Protein AF-A0A7W4G2F7-F1 (afdb_monomer)

Secondary structure (DSSP, 8-state):
-EEEEEEEEEEEETTEEEEEEEEEEESSSSEEEEEEEE-TT--------SSTT----------EEEEEEEE--

Nearest PDB structures (foldseek):
  5out-assembly1_A  TM=6.997E-01  e=3.369E+00  Pseudomonas aeruginosa PAO1
  2iah-assembly1_A  TM=6.402E-01  e=9.925E-01  Pseudomonas aeruginosa
  6bpo-assembly4_D  TM=8.069E-01  e=5.555E+00  Escherichia coli K-12

Solvent-accessible surface area (backbone atoms only — not comparable to full-atom values): 4428 Å² total; per-residue (Å²): 108,43,82,71,47,76,49,77,48,79,47,78,55,98,93,44,64,42,38,33,41,36,38,30,38,32,61,50,97,41,38,37,38,38,43,35,36,40,38,73,61,58,60,64,56,75,75,71,76,90,47,100,86,58,86,85,64,85,58,68,61,52,58,44,80,45,77,48,75,46,77,56,132

Foldseek 3Di:
DDWPDWDWDWDDDPNDIWIKIKTKDDPDPFKIKIKIKTRPVQDQDQDDPPDPPDCPDRDRPGIDIDIDMGGDD

Sequence (73 aa):
MTLNNATLLYSNDNSETFIDFQTSYKFTDPLTMLLQVNNLTDKPTQNYFGTKQRTGTTEYFGRQFYFGFTYSH

pLDDT: mean 71.64, std 15.59, range [42.84, 90.81]

Structure (mmCIF, N/CA/C/O backbone):
data_AF-A0A7W4G2F7-F1
#
_entry.id   AF-A0A7W4G2F7-F1
#
loop_
_atom_site.group_PDB
_atom_site.id
_atom_site.type_symbol
_atom_site.label_atom_id
_atom_site.label_alt_id
_atom_site.label_comp_id
_atom_site.label_asym_id
_atom_site.label_entity_id
_atom_site.label_seq_id
_atom_site.pdbx_PDB_ins_code
_atom_site.Cartn_x
_atom_site.Cartn_y
_atom_site.Cartn_z
_atom_site.occupancy
_atom_site.B_iso_or_equiv
_atom_site.auth_seq_id
_atom_site.auth_comp_id
_atom_site.auth_asym_id
_atom_site.auth_atom_id
_atom_site.pdbx_PDB_model_num
ATOM 1 N N . MET A 1 1 ? -20.100 -2.129 8.302 1.00 66.12 1 MET A N 1
ATOM 2 C CA . MET A 1 1 ? -19.027 -1.987 7.300 1.00 66.12 1 MET A CA 1
ATOM 3 C C . MET A 1 1 ? -19.156 -0.624 6.657 1.00 66.12 1 MET A C 1
ATOM 5 O O . MET A 1 1 ? -20.177 -0.350 6.039 1.00 66.12 1 MET A O 1
ATOM 9 N N . THR A 1 2 ? -18.165 0.234 6.853 1.00 81.69 2 THR A N 1
ATOM 10 C CA . THR A 1 2 ? -18.098 1.567 6.253 1.00 81.69 2 THR A CA 1
ATOM 11 C C . THR A 1 2 ? -16.833 1.676 5.414 1.00 81.69 2 THR A C 1
ATOM 13 O O . THR A 1 2 ? -15.772 1.179 5.798 1.00 81.69 2 THR A O 1
ATOM 16 N N . LEU A 1 3 ? -16.947 2.303 4.244 1.00 81.50 3 LEU A N 1
ATOM 17 C CA . LEU A 1 3 ? -15.772 2.725 3.493 1.00 81.50 3 LEU A CA 1
ATOM 18 C C . LEU A 1 3 ? -15.064 3.797 4.326 1.00 81.50 3 LEU A C 1
ATOM 20 O O . LEU A 1 3 ? -15.690 4.781 4.713 1.00 81.50 3 LEU A O 1
ATOM 24 N N . ASN A 1 4 ? -13.795 3.569 4.643 1.00 84.44 4 ASN A N 1
ATOM 25 C CA . ASN A 1 4 ? -12.997 4.498 5.433 1.00 84.44 4 ASN A CA 1
ATOM 26 C C . ASN A 1 4 ? -12.275 5.476 4.498 1.00 84.44 4 ASN A C 1
ATOM 28 O O . ASN A 1 4 ? -12.438 6.685 4.623 1.00 84.44 4 ASN A O 1
ATOM 32 N N . ASN A 1 5 ? -11.551 4.954 3.505 1.00 81.94 5 ASN A N 1
ATOM 33 C CA . ASN A 1 5 ? -10.859 5.769 2.513 1.00 81.94 5 ASN A CA 1
ATOM 34 C C . ASN A 1 5 ? -10.822 5.064 1.147 1.00 81.94 5 ASN A C 1
ATOM 36 O O . ASN A 1 5 ? -10.734 3.839 1.071 1.00 81.94 5 ASN A O 1
ATOM 40 N N . ALA A 1 6 ? -10.872 5.830 0.065 1.00 87.31 6 ALA A N 1
ATOM 41 C CA . ALA A 1 6 ? -10.574 5.369 -1.281 1.00 87.31 6 ALA A CA 1
ATOM 42 C C . ALA A 1 6 ? -9.775 6.457 -2.003 1.00 87.31 6 ALA A C 1
ATOM 44 O O . ALA A 1 6 ? -10.286 7.544 -2.267 1.00 87.31 6 ALA A O 1
ATOM 45 N N . THR A 1 7 ? -8.529 6.140 -2.333 1.00 85.19 7 THR A N 1
ATOM 46 C CA . THR A 1 7 ? -7.599 7.009 -3.043 1.00 85.19 7 THR A CA 1
ATOM 47 C C . THR A 1 7 ? -7.260 6.371 -4.379 1.00 85.19 7 THR A C 1
ATOM 49 O O . THR A 1 7 ? -6.851 5.212 -4.443 1.00 85.19 7 THR A O 1
ATOM 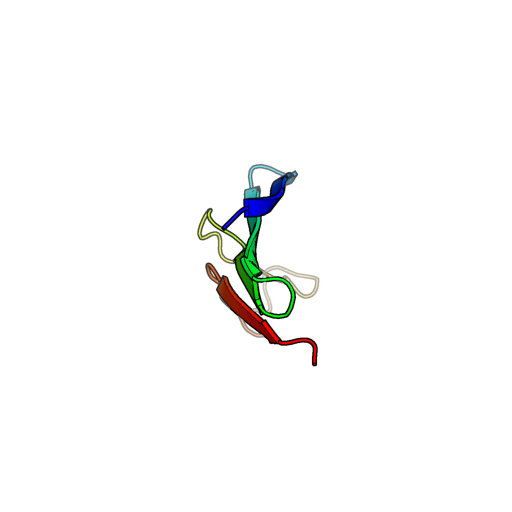52 N N . LEU A 1 8 ? -7.403 7.144 -5.449 1.00 84.94 8 LEU A N 1
ATOM 53 C CA . LEU A 1 8 ? -6.905 6.790 -6.769 1.00 84.94 8 LEU A CA 1
ATOM 54 C C . LEU A 1 8 ? -5.819 7.790 -7.138 1.00 84.94 8 LEU A C 1
ATOM 56 O O . LEU A 1 8 ? -6.054 8.998 -7.119 1.00 84.94 8 LEU A O 1
ATOM 60 N N . LEU A 1 9 ? -4.636 7.280 -7.452 1.00 81.50 9 LEU A N 1
ATOM 61 C CA . LEU A 1 9 ? -3.505 8.070 -7.902 1.00 81.50 9 LEU A CA 1
ATOM 62 C C . LEU A 1 9 ? -3.299 7.803 -9.388 1.00 81.50 9 LEU A C 1
ATOM 64 O O . LEU A 1 9 ? -3.231 6.658 -9.835 1.00 81.50 9 LEU A O 1
ATOM 68 N N . TYR A 1 10 ? -3.238 8.891 -10.144 1.00 80.62 10 TYR A N 1
ATOM 69 C CA . TYR A 1 10 ? -2.990 8.887 -11.574 1.00 80.62 10 TYR A CA 1
ATOM 70 C C . TYR A 1 10 ? -1.7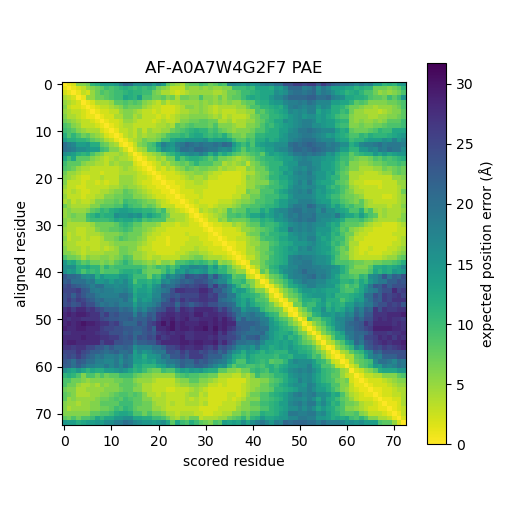27 9.695 -11.842 1.00 80.62 10 TYR A C 1
ATOM 72 O O . TYR A 1 10 ? -1.668 10.879 -11.506 1.00 80.62 10 TYR A O 1
ATOM 80 N N . SER A 1 11 ? -0.757 9.056 -12.484 1.00 74.44 11 SER A N 1
ATOM 81 C CA . SER A 1 11 ? 0.482 9.690 -12.924 1.00 74.44 11 SER A CA 1
ATOM 82 C C . SER A 1 11 ? 0.689 9.399 -14.404 1.00 74.44 11 SER A C 1
ATOM 84 O O . SER A 1 11 ? 0.561 8.255 -14.839 1.00 74.44 11 SER A O 1
ATOM 86 N N . ASN A 1 12 ? 0.999 10.432 -15.184 1.00 67.94 12 ASN A N 1
ATOM 87 C CA . ASN A 1 12 ? 1.334 10.307 -16.598 1.00 67.94 12 ASN A CA 1
ATOM 88 C C . ASN A 1 12 ? 2.714 10.918 -16.828 1.00 67.94 12 ASN A C 1
ATOM 90 O O . ASN A 1 12 ? 2.875 12.128 -16.682 1.00 67.94 12 ASN A O 1
ATOM 94 N N . ASP A 1 13 ? 3.689 10.078 -17.160 1.00 62.88 13 ASP A N 1
ATOM 95 C CA . ASP A 1 13 ? 5.052 10.493 -17.479 1.00 62.88 13 ASP A CA 1
ATOM 96 C C . ASP A 1 13 ? 5.405 9.969 -18.875 1.00 62.88 13 ASP A C 1
ATOM 98 O O . ASP A 1 13 ? 5.381 8.768 -19.119 1.00 62.88 13 ASP A O 1
ATOM 102 N N . ASN A 1 14 ? 5.651 10.867 -19.833 1.00 56.12 14 ASN A N 1
ATOM 103 C CA . ASN A 1 14 ? 6.168 10.531 -21.166 1.00 56.12 14 ASN A CA 1
ATOM 104 C C . ASN A 1 14 ? 5.474 9.352 -21.905 1.00 56.12 14 ASN A C 1
ATOM 106 O O . ASN A 1 14 ? 6.122 8.557 -22.584 1.00 56.12 14 ASN A O 1
ATOM 110 N N . SER A 1 15 ? 4.134 9.289 -21.874 1.00 60.56 15 SER A N 1
ATOM 111 C CA . SER A 1 15 ? 3.283 8.212 -22.450 1.00 60.56 15 SER A CA 1
ATOM 112 C C . SER A 1 15 ? 3.168 6.929 -21.614 1.00 60.56 15 SER A C 1
ATOM 114 O O . SER A 1 15 ? 2.553 5.948 -22.048 1.00 60.56 15 SER A O 1
ATOM 116 N N . GLU A 1 16 ? 3.715 6.931 -20.406 1.00 59.62 16 GLU A N 1
ATOM 117 C CA . GLU A 1 16 ? 3.536 5.891 -19.404 1.00 59.62 16 GLU A CA 1
ATOM 118 C C . GLU A 1 16 ? 2.511 6.373 -18.380 1.00 59.62 16 GLU A C 1
ATOM 120 O O . GLU A 1 16 ? 2.690 7.377 -17.692 1.00 59.62 16 GLU A O 1
ATOM 125 N N . THR A 1 17 ? 1.380 5.677 -18.329 1.00 64.81 17 THR A N 1
ATOM 126 C CA . THR A 1 17 ? 0.335 5.937 -17.345 1.00 64.81 17 THR A CA 1
ATOM 127 C C . THR A 1 17 ? 0.494 4.933 -16.222 1.00 64.81 17 THR A C 1
ATOM 129 O O . THR A 1 17 ? 0.433 3.730 -16.475 1.00 64.81 17 THR A O 1
ATOM 132 N N . PHE A 1 18 ? 0.648 5.415 -14.996 1.00 70.06 18 PHE A N 1
ATOM 133 C CA . PHE A 1 18 ? 0.626 4.611 -13.782 1.00 70.06 18 PHE A CA 1
ATOM 134 C C . PHE A 1 18 ? -0.673 4.913 -13.039 1.00 70.06 18 PHE A C 1
ATOM 136 O O . PHE A 1 18 ? -1.009 6.076 -12.801 1.00 70.06 18 PHE A O 1
ATOM 143 N N . ILE A 1 19 ? -1.429 3.858 -12.737 1.00 73.25 19 ILE A N 1
ATOM 144 C CA . ILE A 1 19 ? -2.652 3.950 -11.941 1.00 73.25 19 ILE A CA 1
ATOM 145 C C . ILE A 1 19 ? -2.442 3.110 -10.693 1.00 73.25 19 ILE A C 1
ATOM 147 O O . ILE A 1 19 ? -2.309 1.885 -10.787 1.00 73.25 19 ILE A O 1
ATOM 151 N N . ASP A 1 20 ? -2.460 3.781 -9.548 1.00 81.31 20 ASP A N 1
ATOM 152 C CA . ASP A 1 20 ? -2.452 3.145 -8.240 1.00 81.31 20 ASP A CA 1
ATOM 153 C C . ASP A 1 20 ? -3.804 3.381 -7.569 1.00 81.31 20 ASP A C 1
ATOM 155 O O . ASP A 1 20 ? -4.380 4.472 -7.616 1.00 81.31 20 ASP A O 1
ATOM 159 N N . PHE A 1 21 ? -4.338 2.338 -6.953 1.00 85.00 21 PHE A N 1
ATOM 160 C CA . PHE A 1 21 ? -5.621 2.370 -6.275 1.00 85.00 21 PHE A CA 1
ATOM 161 C C . PHE A 1 21 ? -5.471 1.824 -4.866 1.00 85.00 21 PHE A C 1
ATOM 163 O O . PHE A 1 21 ? -5.027 0.699 -4.671 1.00 85.00 21 PHE A O 1
ATOM 170 N N . GLN A 1 22 ? -5.895 2.594 -3.876 1.00 88.94 22 GLN A N 1
ATOM 171 C CA . GLN A 1 22 ? -5.881 2.194 -2.480 1.00 88.94 22 GLN A CA 1
ATOM 172 C C . GLN A 1 22 ? -7.262 2.416 -1.882 1.00 88.94 22 GLN A C 1
ATOM 174 O O . GLN A 1 22 ? -7.827 3.498 -1.975 1.00 88.94 22 GLN A O 1
ATOM 179 N N . THR A 1 23 ? -7.809 1.407 -1.219 1.00 90.81 23 THR A N 1
ATOM 180 C CA . THR A 1 23 ? -9.074 1.513 -0.501 1.00 90.81 23 THR A CA 1
ATOM 181 C C . THR A 1 23 ? -8.986 0.832 0.853 1.00 90.81 23 THR A C 1
ATOM 183 O O . THR A 1 23 ? -8.419 -0.248 0.992 1.00 90.81 23 THR A O 1
ATOM 186 N N . SER A 1 24 ? -9.546 1.465 1.875 1.00 88.56 24 SER A N 1
ATOM 187 C CA . SER A 1 24 ? -9.682 0.898 3.204 1.00 88.56 24 SER A CA 1
ATOM 188 C C . SER A 1 24 ? -11.149 0.810 3.601 1.00 88.56 24 SER A C 1
ATOM 190 O O . SER A 1 24 ? -11.927 1.756 3.462 1.00 88.56 24 SER A O 1
ATOM 192 N N . TYR A 1 25 ? -11.524 -0.346 4.131 1.00 88.06 25 TYR A N 1
ATOM 193 C CA . TYR A 1 25 ? -12.854 -0.639 4.637 1.00 88.06 25 TYR A CA 1
ATOM 194 C C . TYR A 1 25 ? -12.771 -0.944 6.123 1.00 88.06 25 TYR A C 1
ATOM 196 O O . TYR A 1 25 ? -12.009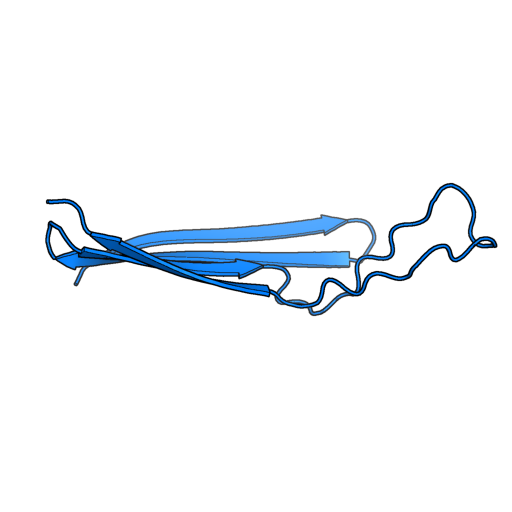 -1.806 6.556 1.00 88.06 25 TYR A O 1
ATOM 204 N N . LYS A 1 26 ? -13.589 -0.258 6.914 1.00 89.06 26 LYS A N 1
ATOM 205 C CA . LYS A 1 26 ? -13.747 -0.534 8.337 1.00 89.06 26 LYS A CA 1
ATOM 206 C C . LYS A 1 26 ? -14.931 -1.482 8.519 1.00 89.06 26 LYS A C 1
ATOM 208 O O . LYS A 1 26 ? -16.080 -1.124 8.243 1.00 89.06 26 LYS A O 1
ATOM 213 N N . PHE A 1 27 ? -14.665 -2.714 8.942 1.00 84.81 27 PHE A N 1
ATOM 214 C CA . PHE A 1 27 ? -15.723 -3.700 9.185 1.00 84.81 27 PHE A CA 1
ATOM 215 C C . PHE A 1 27 ? -16.358 -3.487 10.555 1.00 84.81 27 PHE A C 1
ATOM 217 O O . PHE A 1 27 ? -17.585 -3.398 10.647 1.00 84.81 27 PHE A O 1
ATOM 224 N N . THR A 1 28 ? -15.516 -3.348 11.578 1.00 83.88 28 THR A N 1
ATOM 225 C CA . THR A 1 28 ? -15.875 -3.081 12.977 1.00 83.88 28 THR A CA 1
ATOM 226 C C . THR A 1 28 ? -14.893 -2.065 13.571 1.00 83.88 28 THR A C 1
ATOM 228 O O . THR A 1 28 ? -13.923 -1.691 12.913 1.00 83.88 28 THR A O 1
ATOM 231 N N . ASP A 1 29 ? -15.130 -1.581 14.793 1.00 80.62 29 ASP A N 1
ATOM 232 C CA . ASP A 1 29 ? -14.197 -0.667 15.472 1.00 80.62 29 ASP A CA 1
ATOM 233 C C . ASP A 1 29 ? -12.748 -1.169 15.556 1.00 80.62 29 ASP A C 1
ATOM 235 O O . ASP A 1 29 ? -11.859 -0.387 15.213 1.00 80.62 29 ASP A O 1
ATOM 239 N N . PRO A 1 30 ? -12.492 -2.446 15.891 1.00 87.00 30 PRO A N 1
ATOM 240 C CA . PRO A 1 30 ? -11.136 -2.977 15.914 1.00 87.00 30 PRO A CA 1
ATOM 241 C C . PRO A 1 30 ? -10.635 -3.460 14.547 1.00 87.00 30 PRO A C 1
ATOM 243 O O . PRO A 1 30 ? -9.428 -3.558 14.365 1.00 87.00 30 PRO A O 1
ATOM 246 N N . LEU A 1 31 ? -11.512 -3.785 13.587 1.00 85.31 31 LEU A N 1
ATOM 247 C CA . LEU A 1 31 ? -11.123 -4.447 12.336 1.00 85.31 31 LEU A CA 1
ATOM 248 C C . LEU A 1 31 ? -11.203 -3.508 11.129 1.00 85.31 31 LEU A C 1
ATOM 250 O O . LEU A 1 31 ? -12.289 -3.174 10.639 1.00 85.31 31 LEU A O 1
ATOM 254 N N . THR A 1 32 ? -10.035 -3.175 10.586 1.00 88.94 32 THR A N 1
ATOM 255 C CA . THR A 1 32 ? -9.888 -2.449 9.320 1.00 88.94 32 THR A CA 1
ATOM 256 C C . THR A 1 32 ? -9.212 -3.333 8.283 1.00 88.94 32 THR A C 1
ATOM 258 O O . THR A 1 32 ? -8.245 -4.027 8.569 1.00 88.94 32 THR A O 1
ATOM 261 N N . MET A 1 33 ? -9.713 -3.301 7.058 1.00 88.88 33 MET A N 1
ATOM 262 C CA . MET A 1 33 ? -9.122 -3.959 5.902 1.00 88.88 33 MET A CA 1
ATOM 263 C C . MET A 1 33 ? -8.596 -2.900 4.947 1.00 88.88 33 MET A C 1
ATOM 265 O O . MET A 1 33 ? -9.274 -1.910 4.682 1.00 88.88 33 MET A O 1
ATOM 269 N N . LEU A 1 34 ? -7.402 -3.123 4.422 1.00 90.69 34 LEU A N 1
ATOM 270 C CA . LEU A 1 34 ? -6.741 -2.289 3.436 1.00 90.69 34 LEU A CA 1
ATOM 271 C C . LEU A 1 34 ? -6.495 -3.120 2.177 1.00 90.69 34 LEU A C 1
ATOM 273 O O . LEU A 1 34 ? -5.892 -4.189 2.224 1.00 90.69 34 LEU A O 1
ATOM 277 N N . LEU A 1 35 ? -6.948 -2.605 1.048 1.00 89.25 35 LEU A N 1
ATOM 278 C CA . LEU A 1 35 ? -6.675 -3.111 -0.285 1.00 89.25 35 LEU A CA 1
ATOM 279 C C . LEU A 1 35 ? -5.869 -2.045 -1.015 1.00 89.25 35 LEU A C 1
ATOM 281 O O . LEU A 1 35 ? -6.270 -0.885 -1.057 1.00 89.25 35 LEU A O 1
ATOM 285 N N . GLN A 1 36 ? -4.746 -2.426 -1.600 1.00 87.69 36 GLN A N 1
ATOM 286 C CA . GLN A 1 36 ? -3.938 -1.531 -2.410 1.00 87.69 36 GLN A CA 1
ATOM 287 C C . GLN A 1 36 ? -3.476 -2.276 -3.655 1.00 87.69 36 GLN A C 1
ATOM 289 O O . GLN A 1 36 ? -3.015 -3.409 -3.594 1.00 87.69 36 GLN A O 1
ATOM 294 N N . VAL A 1 37 ? -3.630 -1.645 -4.804 1.00 83.06 37 VAL A N 1
ATOM 295 C CA . VAL A 1 37 ? -3.238 -2.176 -6.098 1.00 83.06 37 VAL A CA 1
ATOM 296 C C . VAL A 1 37 ? -2.358 -1.132 -6.745 1.00 83.06 37 VAL A C 1
ATOM 298 O O . VAL A 1 37 ? -2.813 -0.026 -7.019 1.00 83.06 37 VAL A O 1
ATOM 301 N N . ASN A 1 38 ? -1.108 -1.499 -6.982 1.00 79.19 38 ASN A N 1
ATOM 302 C CA . ASN A 1 38 ? -0.134 -0.623 -7.605 1.00 79.19 38 ASN A CA 1
ATOM 303 C C . ASN A 1 38 ? 0.109 -1.073 -9.044 1.00 79.19 38 ASN A C 1
ATOM 305 O O . ASN A 1 38 ? 0.153 -2.278 -9.325 1.00 79.19 38 ASN A O 1
ATOM 309 N N . ASN A 1 39 ? 0.314 -0.107 -9.937 1.00 70.00 39 ASN A N 1
ATOM 310 C CA . ASN A 1 39 ? 0.643 -0.332 -11.341 1.00 70.00 39 ASN A CA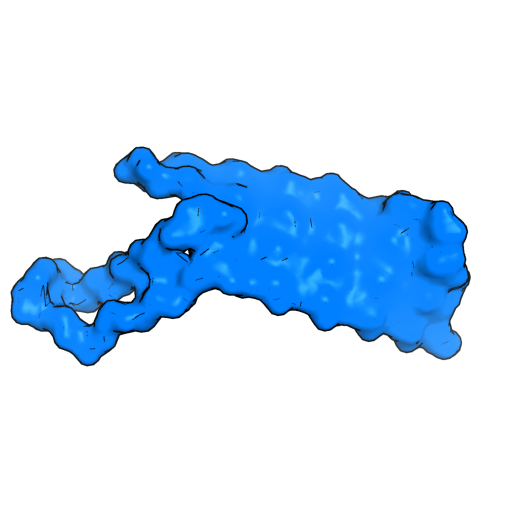 1
ATOM 311 C C . ASN A 1 39 ? -0.441 -1.137 -12.100 1.00 70.00 39 ASN A C 1
ATOM 313 O O . ASN A 1 39 ? -0.162 -2.179 -12.700 1.00 70.00 39 ASN A O 1
ATOM 317 N N . LEU A 1 40 ? -1.705 -0.672 -12.086 1.00 63.06 40 LEU A N 1
ATOM 318 C CA . LEU A 1 40 ? -2.815 -1.346 -12.793 1.00 63.06 40 LEU A CA 1
ATOM 319 C C . LEU A 1 40 ? -2.555 -1.528 -14.298 1.00 63.06 40 LEU A C 1
ATOM 321 O O . LEU A 1 40 ? -3.047 -2.486 -14.896 1.00 63.06 40 LEU A O 1
ATOM 325 N N . THR A 1 41 ? -1.776 -0.626 -14.889 1.00 60.09 41 THR A N 1
ATOM 326 C CA . THR A 1 41 ? -1.482 -0.518 -16.322 1.00 60.09 41 THR A CA 1
ATOM 327 C C . THR A 1 41 ? -0.464 -1.537 -16.845 1.00 60.09 41 THR A C 1
ATOM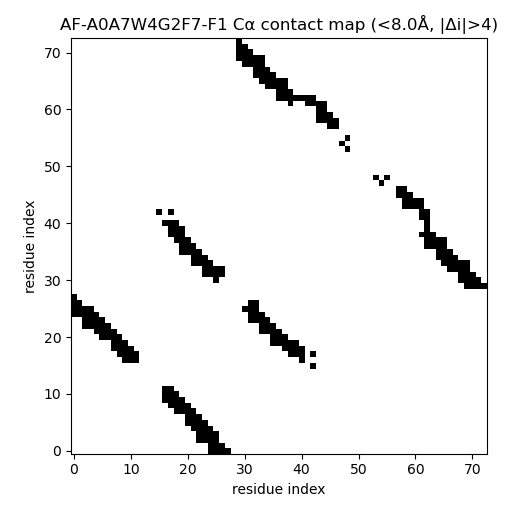 329 O O . THR A 1 41 ? -0.208 -1.547 -18.047 1.00 60.09 41 THR A O 1
ATOM 332 N N . ASP A 1 42 ? 0.069 -2.415 -15.983 1.00 55.25 42 ASP A N 1
ATOM 333 C CA . ASP A 1 42 ? 0.913 -3.569 -16.349 1.00 55.25 42 ASP A CA 1
ATOM 334 C C . ASP A 1 42 ? 2.144 -3.200 -17.194 1.00 55.25 42 ASP A C 1
ATOM 336 O O . ASP A 1 42 ? 2.561 -3.919 -18.106 1.00 55.25 42 ASP A O 1
ATOM 340 N N . LYS A 1 43 ? 2.713 -2.020 -16.929 1.00 54.38 43 LYS A N 1
ATOM 341 C CA . LYS A 1 43 ? 3.881 -1.531 -17.659 1.00 54.38 43 LYS A CA 1
ATOM 342 C C . LYS A 1 43 ? 5.150 -1.974 -16.928 1.00 54.38 43 LYS A C 1
ATOM 344 O O . LYS A 1 43 ? 5.257 -1.747 -15.722 1.00 54.38 43 LYS A O 1
ATOM 349 N N . PRO A 1 44 ? 6.111 -2.599 -17.631 1.00 51.94 44 PRO A N 1
ATOM 350 C CA . PRO A 1 44 ? 7.382 -2.967 -17.034 1.00 51.94 44 PRO A CA 1
ATOM 351 C C . PRO A 1 44 ? 8.227 -1.714 -16.818 1.00 51.94 44 PRO A C 1
ATOM 353 O O . PRO A 1 44 ? 8.643 -1.072 -17.782 1.00 51.94 44 PRO A O 1
ATOM 356 N N . THR A 1 45 ? 8.496 -1.374 -15.560 1.00 51.19 45 THR A N 1
ATOM 357 C CA . THR A 1 45 ? 9.416 -0.289 -15.210 1.00 51.19 45 THR A CA 1
ATOM 358 C C . THR A 1 45 ? 10.830 -0.675 -15.646 1.00 51.19 45 THR A C 1
ATOM 360 O O . THR A 1 45 ? 11.496 -1.487 -15.009 1.00 51.19 45 THR A O 1
ATOM 363 N N . GLN A 1 46 ? 11.297 -0.127 -16.768 1.00 53.25 46 GLN A N 1
ATOM 364 C CA . GLN A 1 46 ? 12.653 -0.365 -17.258 1.00 53.25 46 GLN A CA 1
ATOM 365 C C . GLN A 1 46 ? 13.611 0.591 -16.555 1.00 53.25 46 GLN A C 1
ATOM 367 O O . GLN A 1 46 ? 13.750 1.747 -16.949 1.00 53.25 46 GLN A O 1
ATOM 372 N N . ASN A 1 47 ? 14.283 0.116 -15.508 1.00 43.38 47 ASN A N 1
ATOM 373 C CA . ASN A 1 47 ? 15.303 0.918 -14.850 1.00 43.38 47 ASN A CA 1
ATOM 374 C C . ASN A 1 47 ? 16.611 0.841 -15.658 1.00 43.38 47 ASN A C 1
ATOM 376 O O . ASN A 1 47 ? 17.271 -0.197 -15.715 1.00 43.38 47 ASN A O 1
ATOM 380 N N . TYR A 1 48 ? 16.968 1.932 -16.335 1.00 46.91 48 TYR A N 1
ATOM 381 C CA . TYR A 1 48 ? 18.200 2.028 -17.114 1.00 46.91 48 TYR A CA 1
ATOM 382 C C . TYR A 1 48 ? 19.325 2.600 -16.245 1.00 46.91 48 TYR A C 1
ATOM 384 O O . TYR A 1 48 ? 19.296 3.773 -15.878 1.00 46.91 48 TYR A O 1
ATOM 392 N N . PHE A 1 49 ? 20.374 1.817 -15.978 1.00 42.84 49 PHE A N 1
ATOM 393 C CA . PHE A 1 49 ? 21.619 2.342 -15.405 1.00 42.84 49 PHE A CA 1
ATOM 394 C C . PHE A 1 49 ? 22.402 3.127 -16.470 1.00 42.84 49 PHE A C 1
ATOM 396 O O . PHE A 1 49 ? 23.329 2.624 -17.104 1.00 42.84 49 PHE A O 1
ATOM 403 N N . GLY A 1 50 ? 22.000 4.375 -16.705 1.00 51.09 50 GLY A N 1
ATOM 404 C CA . GLY A 1 50 ? 22.771 5.387 -17.433 1.00 51.09 50 GLY A CA 1
ATOM 405 C C . GLY A 1 50 ? 22.910 5.227 -18.958 1.00 51.09 50 GLY A C 1
ATOM 406 O O . GLY A 1 50 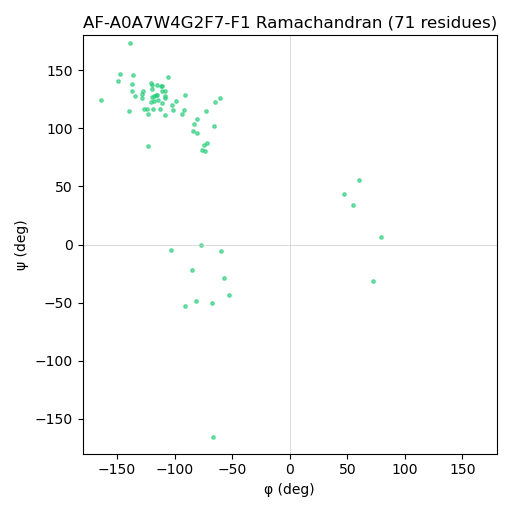? 22.985 6.243 -19.638 1.00 51.09 50 GLY A O 1
ATOM 407 N N . THR A 1 51 ? 22.927 4.019 -19.545 1.00 51.94 51 THR A N 1
ATOM 408 C CA . THR A 1 51 ? 23.036 3.815 -21.014 1.00 51.94 51 THR A CA 1
ATOM 409 C C . THR A 1 51 ? 22.326 2.545 -21.513 1.00 51.94 51 THR A C 1
ATOM 411 O O . THR A 1 51 ? 22.425 1.481 -20.907 1.00 51.94 51 THR A O 1
ATOM 414 N N . LYS A 1 52 ? 21.660 2.632 -22.680 1.00 50.19 52 LYS A N 1
ATOM 415 C CA . LYS A 1 52 ? 20.863 1.560 -23.333 1.00 50.19 52 LYS A CA 1
ATOM 416 C C . LYS A 1 52 ? 21.622 0.261 -23.693 1.00 50.19 52 LYS A C 1
ATOM 418 O O . LYS A 1 52 ? 20.994 -0.675 -24.168 1.00 50.19 52 LYS A O 1
ATOM 423 N N . GLN A 1 53 ? 22.945 0.193 -23.516 1.00 51.56 53 GLN A N 1
ATOM 424 C CA . GLN A 1 53 ? 23.788 -0.935 -23.959 1.00 51.56 53 GLN A CA 1
ATOM 425 C C . GLN A 1 53 ? 24.233 -1.895 -22.843 1.00 51.56 53 GLN A C 1
ATOM 427 O O . GLN A 1 53 ? 24.865 -2.906 -23.140 1.00 51.56 53 GLN A O 1
ATOM 432 N N . ARG A 1 54 ? 23.927 -1.618 -21.569 1.00 51.25 54 ARG A N 1
ATOM 433 C CA . ARG A 1 54 ? 24.273 -2.509 -20.448 1.00 51.25 54 ARG A CA 1
ATOM 434 C C . ARG A 1 54 ? 23.020 -2.898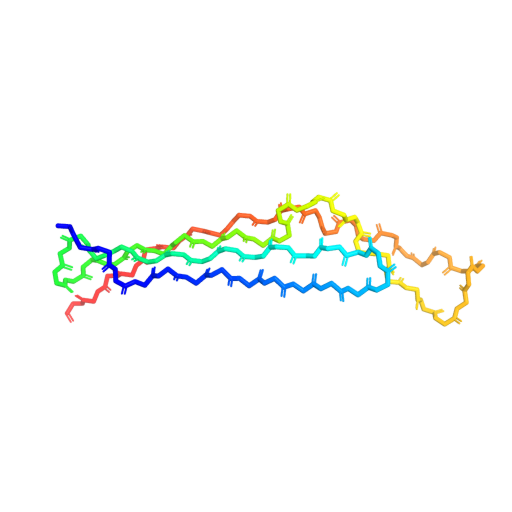 -19.672 1.00 51.25 54 ARG A C 1
ATOM 436 O O . ARG A 1 54 ? 22.669 -2.280 -18.674 1.00 51.25 54 ARG A O 1
ATOM 443 N N . THR A 1 55 ? 22.339 -3.928 -20.162 1.00 50.59 55 THR A N 1
ATOM 444 C CA . THR A 1 55 ? 21.161 -4.532 -19.531 1.00 50.59 55 THR A CA 1
ATOM 445 C C . THR A 1 55 ? 21.604 -5.310 -18.286 1.00 50.59 55 THR A C 1
ATOM 447 O O . THR A 1 55 ? 21.949 -6.482 -18.378 1.00 50.59 55 THR A O 1
ATOM 450 N N . GLY A 1 56 ? 21.692 -4.634 -17.135 1.00 51.19 56 GLY A N 1
ATOM 451 C CA . GLY A 1 56 ? 22.149 -5.230 -15.870 1.00 51.19 56 GLY A CA 1
ATOM 452 C C . GLY A 1 56 ? 21.170 -6.267 -15.316 1.00 51.19 56 GLY A C 1
ATOM 453 O O . GLY A 1 56 ? 21.567 -7.396 -15.068 1.00 51.19 56 GLY A O 1
ATOM 454 N N . THR A 1 57 ? 19.889 -5.912 -15.218 1.00 47.88 57 THR A N 1
ATOM 455 C CA . THR A 1 57 ? 18.742 -6.805 -14.987 1.00 47.88 57 THR A CA 1
ATOM 456 C C . THR A 1 57 ? 17.481 -6.018 -15.351 1.00 47.88 57 THR A C 1
ATOM 458 O O . THR A 1 57 ? 17.263 -4.917 -14.853 1.00 47.88 57 THR A O 1
ATOM 461 N N . THR A 1 58 ? 16.651 -6.528 -16.260 1.00 47.03 58 THR A N 1
ATOM 462 C CA . THR A 1 58 ? 15.310 -5.965 -16.466 1.00 47.03 58 THR A CA 1
ATOM 463 C C . THR A 1 58 ? 14.416 -6.540 -15.376 1.00 47.03 58 THR A C 1
ATOM 465 O O . THR A 1 58 ? 13.945 -7.668 -15.493 1.00 47.03 58 THR A O 1
ATOM 468 N N . GLU A 1 59 ? 14.241 -5.808 -14.281 1.00 48.16 59 GLU A N 1
ATOM 469 C CA . GLU A 1 59 ? 13.330 -6.218 -13.215 1.00 48.16 59 GLU A CA 1
ATOM 470 C C . GLU A 1 59 ? 11.909 -5.789 -13.571 1.00 48.16 59 GLU A C 1
ATOM 472 O O . GLU A 1 59 ? 11.531 -4.621 -13.504 1.00 48.16 59 GLU A O 1
ATOM 477 N N . TYR A 1 60 ? 11.118 -6.767 -14.002 1.00 52.03 60 TYR A N 1
ATOM 478 C CA . TYR A 1 60 ? 9.707 -6.599 -14.310 1.00 52.03 60 TYR A CA 1
ATOM 479 C C . TYR A 1 60 ? 8.915 -6.520 -13.002 1.00 52.03 60 TYR A C 1
ATOM 481 O O . TYR A 1 60 ? 8.329 -7.508 -12.559 1.00 52.03 60 TYR A O 1
ATOM 489 N N . PHE A 1 61 ? 8.876 -5.350 -12.367 1.00 57.47 61 PHE A N 1
ATOM 490 C CA . PHE A 1 61 ? 7.880 -5.100 -11.327 1.00 57.47 61 PHE A CA 1
ATOM 491 C C . PHE A 1 61 ? 6.527 -4.873 -12.013 1.00 57.47 61 PHE A C 1
ATOM 493 O O . PHE A 1 61 ? 6.167 -3.754 -12.370 1.00 57.47 61 PHE A O 1
ATOM 500 N N . GLY A 1 62 ? 5.819 -5.974 -12.285 1.00 61.19 62 GLY A N 1
ATOM 501 C CA . GLY A 1 62 ? 4.458 -5.954 -12.825 1.00 61.19 62 GLY A CA 1
ATOM 502 C C . GLY A 1 62 ? 3.441 -5.381 -11.833 1.00 61.19 62 GLY A C 1
ATOM 503 O O . GLY A 1 62 ? 3.799 -4.780 -10.818 1.00 61.19 62 GLY 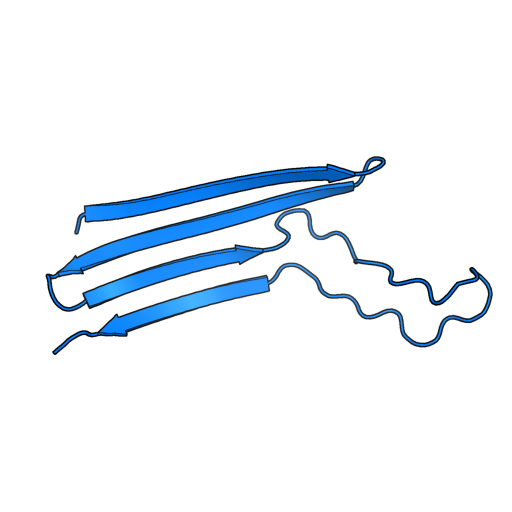A O 1
ATOM 504 N N . ARG A 1 63 ? 2.150 -5.588 -12.106 1.00 77.00 63 ARG A N 1
ATOM 505 C CA . ARG A 1 63 ? 1.066 -5.180 -11.198 1.00 77.00 63 ARG A CA 1
ATOM 506 C C . ARG A 1 63 ? 1.185 -5.876 -9.841 1.00 77.00 63 ARG A C 1
ATOM 508 O O . ARG A 1 63 ? 1.206 -7.105 -9.764 1.00 77.00 63 ARG A O 1
ATOM 515 N N . GLN A 1 64 ? 1.206 -5.090 -8.772 1.00 79.06 64 GLN A N 1
ATOM 516 C CA . GLN A 1 64 ? 1.315 -5.592 -7.405 1.00 79.06 64 GLN A CA 1
ATOM 517 C C . GLN A 1 64 ? -0.011 -5.412 -6.678 1.00 79.06 64 GLN A C 1
ATOM 519 O O . GLN A 1 64 ? -0.609 -4.336 -6.697 1.00 79.06 64 GLN A O 1
ATOM 524 N N . PHE A 1 65 ? -0.454 -6.474 -6.014 1.00 81.38 65 PHE A N 1
ATOM 525 C CA . PHE A 1 65 ? -1.643 -6.461 -5.177 1.00 81.38 65 PHE A CA 1
ATOM 526 C C . PHE A 1 65 ? -1.216 -6.613 -3.724 1.00 81.38 65 PHE A C 1
ATOM 528 O O . PHE A 1 65 ? -0.585 -7.597 -3.343 1.00 81.38 65 PHE A O 1
ATOM 535 N N . TYR A 1 66 ? -1.582 -5.630 -2.922 1.00 86.25 66 TYR A N 1
ATOM 536 C CA . TYR A 1 66 ? -1.374 -5.586 -1.492 1.00 86.25 66 TYR A CA 1
ATOM 537 C C . TYR A 1 66 ? -2.716 -5.710 -0.795 1.00 86.25 66 TYR A C 1
ATOM 539 O O . TYR A 1 66 ? -3.693 -5.027 -1.109 1.00 86.25 66 TYR A O 1
ATOM 547 N N . PHE A 1 67 ? -2.743 -6.596 0.185 1.00 87.75 67 PHE A N 1
ATOM 548 C CA . PHE A 1 67 ? -3.901 -6.814 1.016 1.00 87.75 67 PHE A CA 1
ATOM 549 C C . PHE A 1 67 ? -3.465 -6.890 2.467 1.00 87.75 67 PHE A C 1
ATOM 551 O O . PHE A 1 67 ? -2.545 -7.634 2.805 1.00 87.75 67 PHE A O 1
ATOM 558 N N . GLY A 1 68 ? -4.107 -6.094 3.310 1.00 88.81 68 GLY A N 1
ATOM 559 C CA . GLY A 1 68 ? -3.780 -5.978 4.719 1.00 88.81 68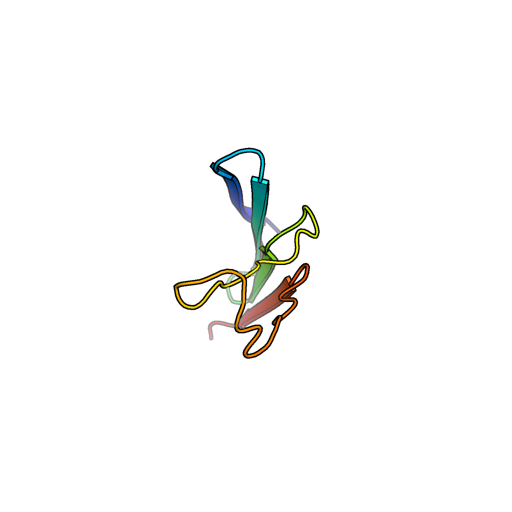 GLY A CA 1
ATOM 560 C C . GLY A 1 68 ? -5.032 -5.981 5.577 1.00 88.81 68 GLY A C 1
ATOM 561 O O . GLY A 1 68 ? -6.066 -5.428 5.208 1.00 88.81 68 GLY A O 1
ATOM 562 N N . PHE A 1 69 ? -4.910 -6.570 6.759 1.00 89.31 69 PHE A N 1
ATOM 563 C CA . PHE A 1 69 ? -5.877 -6.410 7.831 1.00 89.31 69 PHE A CA 1
ATOM 564 C C . PHE A 1 69 ? -5.173 -5.808 9.031 1.00 89.31 69 PHE A C 1
ATOM 566 O O . PHE A 1 69 ? -4.065 -6.202 9.389 1.00 89.31 69 PHE A O 1
ATOM 573 N N . THR A 1 70 ? -5.838 -4.860 9.662 1.00 88.94 70 THR A N 1
ATOM 574 C CA . THR A 1 70 ? -5.400 -4.239 10.897 1.00 88.94 70 THR A CA 1
ATOM 575 C C . THR A 1 70 ? -6.441 -4.551 11.951 1.00 88.94 70 THR A C 1
ATOM 577 O O . THR A 1 70 ? -7.626 -4.264 11.766 1.00 88.94 70 THR A O 1
ATOM 580 N N . TYR A 1 71 ? -5.982 -5.164 13.038 1.00 88.31 71 TYR A N 1
ATOM 581 C CA . TYR A 1 71 ? -6.771 -5.400 14.233 1.00 88.31 71 TYR A CA 1
ATOM 582 C C . TYR A 1 71 ? -6.199 -4.543 15.364 1.00 88.31 71 TYR A C 1
ATOM 584 O O . TYR A 1 71 ? -5.039 -4.719 15.738 1.00 88.31 71 TYR A O 1
ATOM 592 N N . SER A 1 72 ? -6.988 -3.606 15.878 1.00 81.69 72 SER A N 1
ATOM 593 C CA . SER A 1 72 ? -6.643 -2.807 17.056 1.00 81.69 72 SER A CA 1
ATOM 594 C C . SER A 1 72 ? -7.406 -3.347 18.259 1.00 81.69 72 SER A C 1
ATOM 596 O O . SER A 1 72 ? -8.632 -3.391 18.220 1.00 81.69 72 SER A O 1
ATOM 598 N N . HIS A 1 73 ? -6.681 -3.786 19.292 1.00 71.31 73 HIS A N 1
ATOM 599 C CA . HIS A 1 73 ? -7.262 -4.206 20.569 1.00 71.31 73 HIS A CA 1
ATOM 600 C C . HIS A 1 73 ? -7.433 -3.013 21.511 1.00 71.31 73 HIS A C 1
ATOM 602 O O . HIS A 1 73 ? -6.495 -2.186 21.570 1.00 71.31 73 HIS A O 1
#

Mean predicted aligned error: 11.11 Å

Radius of gyration: 17.05 Å; Cα contacts (8 Å, |Δi|>4): 140; chains: 1; bounding box: 43×17×44 Å